Protein AF-A0A2W4ICJ5-F1 (afdb_monomer_lite)

Structure (mmCIF, N/CA/C/O backbone):
data_AF-A0A2W4ICJ5-F1
#
_entry.id   AF-A0A2W4ICJ5-F1
#
loop_
_atom_site.group_PDB
_atom_site.id
_atom_site.type_symbol
_atom_site.label_atom_id
_atom_site.label_alt_id
_atom_site.label_comp_id
_atom_site.label_asym_id
_atom_site.label_entity_id
_atom_site.label_seq_id
_atom_site.pdbx_PDB_ins_code
_atom_site.Cartn_x
_atom_site.Cartn_y
_atom_site.Cartn_z
_atom_site.occupancy
_atom_site.B_iso_or_equiv
_atom_site.auth_seq_id
_atom_site.auth_comp_id
_atom_site.auth_asym_id
_atom_site.auth_atom_id
_atom_site.pdbx_PDB_model_num
ATOM 1 N N . MET A 1 1 ? 16.436 -33.627 14.888 1.00 55.41 1 MET A N 1
ATOM 2 C CA . MET A 1 1 ? 16.270 -33.782 13.423 1.00 55.41 1 MET A CA 1
ATOM 3 C C . MET A 1 1 ? 14.929 -33.222 12.893 1.00 55.41 1 MET A C 1
ATOM 5 O O . MET A 1 1 ? 14.385 -33.770 11.951 1.00 55.41 1 MET A O 1
ATOM 9 N N . LYS A 1 2 ? 14.396 -32.102 13.424 1.00 55.41 2 LYS A N 1
ATOM 10 C CA . LYS A 1 2 ? 13.075 -31.541 13.029 1.00 55.41 2 LYS A CA 1
ATOM 11 C C . LYS A 1 2 ? 13.131 -30.431 11.956 1.00 55.41 2 LYS A C 1
ATOM 13 O O . LYS A 1 2 ? 12.130 -29.783 11.682 1.00 55.41 2 LYS A O 1
ATOM 18 N N . SER A 1 3 ? 14.298 -30.154 11.371 1.00 61.19 3 SER A N 1
ATOM 19 C CA . SER A 1 3 ? 14.502 -28.959 10.534 1.00 61.19 3 SER A CA 1
ATOM 20 C C . SER A 1 3 ? 14.071 -29.115 9.071 1.00 61.19 3 SER A C 1
ATOM 22 O O . SER A 1 3 ? 13.734 -28.114 8.445 1.00 61.19 3 SER A O 1
ATOM 24 N N . LYS A 1 4 ? 14.054 -30.336 8.518 1.00 60.88 4 LYS A N 1
ATOM 25 C CA . LYS A 1 4 ? 13.821 -30.559 7.078 1.00 60.88 4 LYS A CA 1
ATOM 26 C C . LYS A 1 4 ? 12.340 -30.470 6.683 1.00 60.88 4 LYS A C 1
ATOM 28 O O . LYS A 1 4 ? 12.019 -29.876 5.661 1.00 60.88 4 LYS A O 1
ATOM 33 N N . GLU A 1 5 ? 11.434 -30.969 7.525 1.00 62.19 5 GLU A N 1
ATOM 34 C CA . GLU A 1 5 ? 9.981 -30.922 7.275 1.00 62.19 5 GLU A CA 1
ATOM 35 C C . GLU A 1 5 ? 9.407 -29.502 7.418 1.00 62.19 5 GLU A C 1
ATOM 37 O O . GLU A 1 5 ? 8.590 -29.066 6.607 1.00 62.19 5 GLU A O 1
ATOM 42 N N . LEU A 1 6 ? 9.909 -28.723 8.384 1.00 63.84 6 LEU A N 1
ATOM 43 C CA . LEU A 1 6 ? 9.505 -27.324 8.581 1.00 63.84 6 LEU A CA 1
ATOM 44 C C . LEU A 1 6 ? 9.921 -26.408 7.417 1.00 63.84 6 LEU A C 1
ATOM 46 O O . LEU A 1 6 ? 9.263 -25.397 7.164 1.00 63.84 6 LEU A O 1
ATOM 50 N N . GLN A 1 7 ? 10.998 -26.740 6.699 1.00 64.19 7 GLN A N 1
ATOM 51 C CA . GLN A 1 7 ? 11.432 -25.979 5.524 1.00 64.19 7 GLN A CA 1
ATOM 52 C C . GLN A 1 7 ? 10.516 -26.213 4.313 1.00 64.19 7 GLN A C 1
ATOM 54 O O . GLN A 1 7 ? 10.197 -25.253 3.610 1.00 64.19 7 GLN A O 1
ATOM 59 N N . GLY A 1 8 ? 10.028 -27.444 4.114 1.00 71.69 8 GLY A N 1
ATOM 60 C CA . GLY A 1 8 ? 9.082 -27.771 3.040 1.00 71.69 8 GLY A CA 1
ATOM 61 C C . GLY A 1 8 ? 7.742 -27.043 3.185 1.00 71.69 8 GLY A C 1
ATOM 62 O O . GLY A 1 8 ? 7.261 -26.436 2.228 1.00 71.69 8 GLY A O 1
ATOM 63 N N . GLY A 1 9 ? 7.187 -27.004 4.403 1.00 78.94 9 GLY A N 1
ATOM 64 C CA . GLY A 1 9 ? 5.918 -26.314 4.675 1.00 78.94 9 GLY A CA 1
ATOM 65 C C . GLY A 1 9 ? 5.976 -24.798 4.444 1.00 78.94 9 GLY A C 1
ATOM 66 O O . GLY A 1 9 ? 5.043 -24.212 3.899 1.00 78.94 9 GLY A O 1
ATOM 67 N N . ARG A 1 10 ? 7.100 -24.151 4.785 1.00 80.25 10 ARG A N 1
ATOM 68 C CA . ARG A 1 10 ? 7.293 -22.707 4.548 1.00 80.25 10 ARG A CA 1
ATOM 69 C C . ARG A 1 10 ? 7.358 -22.359 3.061 1.00 80.25 10 ARG A C 1
ATOM 71 O O . ARG A 1 10 ? 6.826 -21.328 2.657 1.00 80.25 10 ARG A O 1
ATOM 78 N N . ALA A 1 11 ? 8.004 -23.200 2.255 1.00 80.62 11 ALA A N 1
ATOM 79 C CA . ALA A 1 11 ? 8.096 -22.990 0.814 1.00 80.62 11 ALA A CA 1
ATOM 80 C C . ALA A 1 11 ? 6.725 -23.131 0.132 1.00 80.62 11 ALA A C 1
ATOM 82 O O . ALA A 1 11 ? 6.372 -22.287 -0.690 1.00 80.62 11 ALA A O 1
ATOM 83 N N . ALA A 1 12 ? 5.936 -24.137 0.523 1.00 81.06 12 ALA A N 1
ATOM 84 C CA . ALA A 1 12 ? 4.579 -24.333 0.015 1.00 81.06 12 ALA A CA 1
ATOM 85 C C . ALA A 1 12 ? 3.654 -23.157 0.380 1.00 81.06 12 ALA A C 1
ATOM 87 O O . ALA A 1 12 ? 3.047 -22.564 -0.509 1.00 81.06 12 ALA A O 1
ATOM 88 N N . ALA A 1 13 ? 3.648 -22.729 1.649 1.00 80.00 13 ALA A N 1
ATOM 89 C CA . ALA A 1 13 ? 2.860 -21.576 2.095 1.00 80.00 13 ALA A CA 1
ATOM 90 C C . ALA A 1 13 ? 3.250 -20.281 1.359 1.00 80.00 13 ALA A C 1
ATOM 92 O O . ALA A 1 13 ? 2.392 -19.485 0.983 1.00 80.00 13 ALA A O 1
ATOM 93 N N . LYS A 1 14 ? 4.549 -20.081 1.093 1.00 81.12 14 LYS A N 1
ATOM 94 C CA . LYS A 1 14 ? 5.030 -18.951 0.288 1.00 81.12 14 LYS A CA 1
ATOM 95 C C . LYS A 1 14 ? 4.492 -19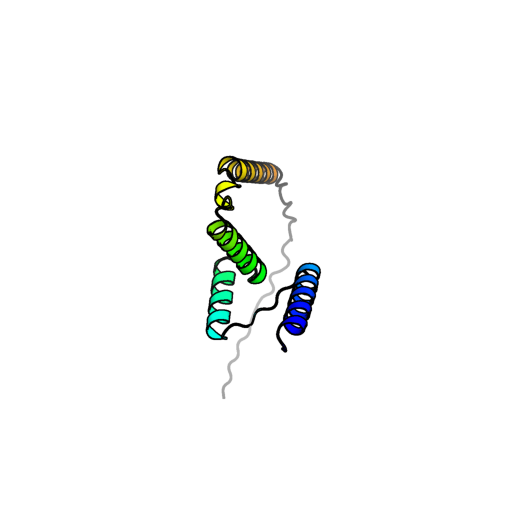.008 -1.144 1.00 81.12 14 LYS A C 1
ATOM 97 O O . LYS A 1 14 ? 4.086 -17.979 -1.670 1.00 81.12 14 LYS A O 1
ATOM 102 N N . GLN A 1 15 ? 4.493 -20.179 -1.780 1.00 82.50 15 GLN A N 1
ATOM 103 C CA . GLN A 1 15 ? 3.965 -20.330 -3.138 1.00 82.50 15 GLN A CA 1
ATOM 104 C C . GLN A 1 15 ? 2.453 -20.096 -3.201 1.00 82.50 15 GLN A C 1
ATOM 106 O O . GLN A 1 15 ? 1.987 -19.476 -4.151 1.00 82.50 15 GLN A O 1
ATOM 111 N N . GLU A 1 16 ? 1.695 -20.542 -2.200 1.00 80.88 16 GLU A N 1
ATOM 112 C CA . GLU A 1 16 ? 0.257 -20.263 -2.111 1.00 80.88 16 GLU A CA 1
ATOM 113 C C . GLU A 1 16 ? -0.032 -18.768 -1.936 1.00 80.88 16 GLU A C 1
ATOM 115 O O . GLU A 1 16 ? -0.872 -18.227 -2.649 1.00 80.88 16 GLU A O 1
ATOM 120 N N . LEU A 1 17 ? 0.713 -18.081 -1.064 1.00 79.62 17 LEU A N 1
ATOM 121 C CA . LEU A 1 17 ? 0.619 -16.626 -0.885 1.00 79.62 17 LEU A CA 1
ATOM 122 C C . LEU A 1 17 ? 0.971 -15.848 -2.157 1.00 79.62 17 LEU A C 1
ATOM 124 O O . LEU A 1 17 ? 0.328 -14.855 -2.477 1.00 79.62 17 LEU A O 1
ATOM 128 N N . ILE A 1 18 ? 1.988 -16.294 -2.898 1.00 83.81 18 ILE A N 1
ATOM 129 C CA . ILE A 1 18 ? 2.342 -15.672 -4.181 1.00 83.81 18 ILE A CA 1
ATOM 130 C C . ILE A 1 18 ? 1.208 -15.864 -5.195 1.00 83.81 18 ILE A C 1
ATOM 132 O O . ILE A 1 18 ? 0.889 -14.932 -5.923 1.00 83.81 18 ILE A O 1
ATOM 136 N N . LYS A 1 19 ? 0.575 -17.043 -5.223 1.00 85.44 19 LYS A N 1
ATOM 137 C CA . LYS A 1 19 ? -0.550 -17.333 -6.125 1.00 85.44 19 LYS A CA 1
ATOM 138 C C . LYS A 1 19 ? -1.821 -16.560 -5.778 1.00 85.44 19 LYS A C 1
ATOM 140 O O . LYS A 1 19 ? -2.600 -16.280 -6.679 1.00 85.44 19 LYS A O 1
ATOM 145 N N . SER A 1 20 ? -2.064 -16.267 -4.500 1.00 82.75 20 SER A N 1
ATOM 146 C CA . SER A 1 20 ? -3.274 -15.554 -4.080 1.00 82.75 20 SER A CA 1
ATOM 147 C C . SER A 1 20 ? -3.222 -14.056 -4.372 1.00 82.75 20 SER A C 1
ATOM 149 O O . SER A 1 20 ? -4.271 -13.422 -4.364 1.00 82.75 20 SER A O 1
ATOM 151 N N . GLU A 1 21 ? -2.027 -13.490 -4.587 1.00 83.44 21 GLU A N 1
ATOM 152 C CA . GLU A 1 21 ? -1.782 -12.054 -4.807 1.00 83.44 21 GLU A CA 1
ATOM 153 C C . GLU A 1 21 ? -2.332 -11.134 -3.694 1.00 83.44 21 GLU A C 1
ATOM 155 O O . GLU A 1 21 ? -2.382 -9.911 -3.839 1.00 83.44 21 GLU A O 1
ATOM 160 N N . VAL A 1 22 ? -2.716 -11.706 -2.548 1.00 84.88 22 VAL A N 1
ATOM 161 C CA . VAL A 1 22 ? -3.293 -10.994 -1.405 1.00 84.88 22 VAL A CA 1
ATOM 162 C C . VAL A 1 22 ? -2.373 -11.148 -0.205 1.00 84.88 22 VAL A C 1
ATOM 164 O O . VAL A 1 22 ? -2.077 -12.257 0.240 1.00 84.88 22 VAL A O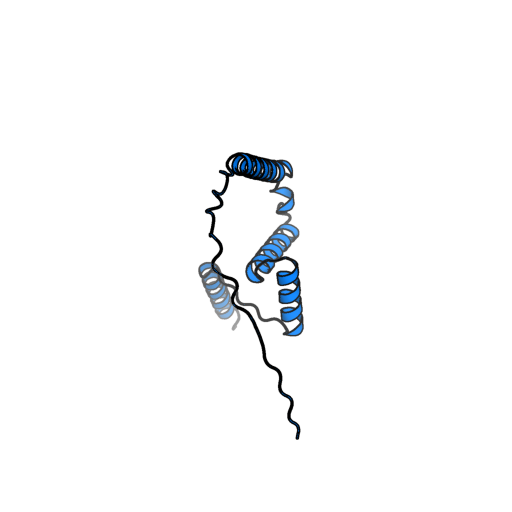 1
ATOM 167 N N . MET A 1 23 ? -1.962 -10.012 0.361 1.00 84.88 23 MET A N 1
ATOM 168 C CA . MET A 1 23 ? -1.175 -9.955 1.589 1.00 84.88 23 MET A CA 1
ATOM 169 C C . MET A 1 23 ? -1.953 -9.229 2.686 1.00 84.88 23 MET A C 1
ATOM 171 O O . MET A 1 23 ? -2.455 -8.124 2.483 1.00 84.88 23 MET A O 1
ATOM 1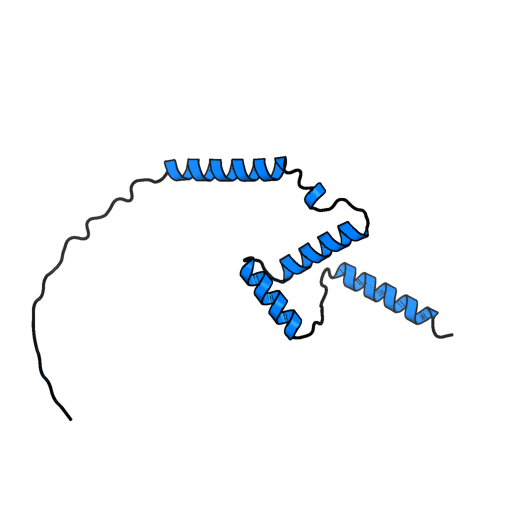75 N N . THR A 1 24 ? -2.021 -9.852 3.862 1.00 89.50 24 THR A N 1
ATOM 176 C CA . THR A 1 24 ? -2.664 -9.287 5.052 1.00 89.50 24 THR A CA 1
ATOM 177 C C . THR A 1 24 ? -1.598 -8.849 6.043 1.00 89.50 24 THR A C 1
ATOM 179 O O . THR A 1 24 ? -0.709 -9.627 6.389 1.00 89.50 24 THR A O 1
ATOM 182 N N . PHE A 1 25 ? -1.710 -7.620 6.540 1.00 88.94 25 PHE A N 1
ATOM 183 C CA . PHE A 1 25 ? -0.779 -7.046 7.506 1.00 88.94 25 PHE A CA 1
ATOM 184 C C . PHE A 1 25 ? -1.458 -6.856 8.8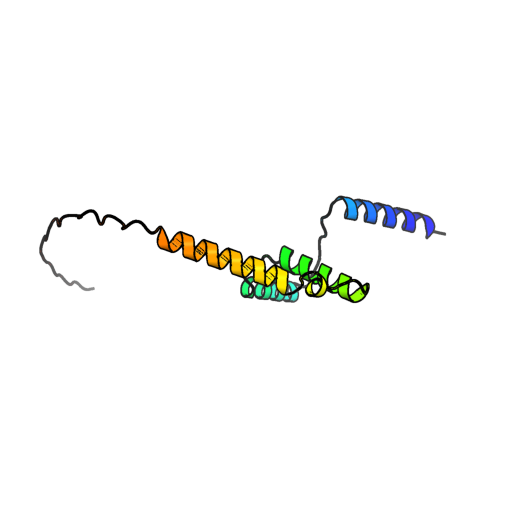56 1.00 88.94 25 PHE A C 1
ATOM 186 O O . PHE A 1 25 ? -2.647 -6.549 8.927 1.00 88.94 25 PHE A O 1
ATOM 193 N N . ARG A 1 26 ? -0.683 -7.006 9.929 1.00 94.94 26 ARG A N 1
ATOM 194 C CA . ARG A 1 26 ? -1.091 -6.615 11.278 1.00 94.94 26 ARG A CA 1
ATOM 195 C C . ARG A 1 26 ? -0.212 -5.452 11.708 1.00 94.94 26 ARG A C 1
ATOM 197 O O . ARG A 1 26 ? 1.009 -5.570 11.665 1.00 94.94 26 ARG A O 1
ATOM 204 N N . LEU A 1 27 ? -0.842 -4.351 12.092 1.00 94.81 27 LEU A N 1
ATOM 205 C CA . LEU A 1 27 ? -0.188 -3.129 12.543 1.00 94.81 27 LEU A CA 1
ATOM 206 C C . LEU A 1 27 ? -0.806 -2.697 13.881 1.00 94.81 27 LEU A C 1
ATOM 208 O O . LEU A 1 27 ? -1.983 -2.992 14.114 1.00 94.81 27 LEU A O 1
ATOM 212 N N . PRO A 1 28 ? -0.041 -2.014 14.749 1.00 97.94 28 PRO A N 1
ATOM 213 C CA . PRO A 1 28 ? -0.594 -1.284 15.885 1.00 97.94 28 PRO A CA 1
ATOM 214 C C . PRO A 1 28 ? -1.688 -0.297 15.449 1.00 97.94 28 PRO A C 1
ATOM 216 O O . PRO A 1 28 ? -1.646 0.233 14.335 1.00 97.94 28 PRO A O 1
ATOM 219 N N . SER A 1 29 ? -2.681 -0.064 16.310 1.00 97.12 29 SER A N 1
ATOM 220 C CA . SER A 1 29 ? -3.841 0.776 15.981 1.00 97.12 29 SER A CA 1
ATOM 221 C C . SER A 1 29 ? -3.460 2.232 15.711 1.00 97.12 29 SER A C 1
ATOM 223 O O . SER A 1 29 ? -3.978 2.836 14.779 1.00 97.12 29 SER A O 1
ATOM 225 N N . ASP A 1 30 ? -2.507 2.769 16.468 1.00 98.06 30 ASP A N 1
ATOM 226 C CA . ASP A 1 30 ? -1.991 4.131 16.326 1.00 98.06 30 ASP A CA 1
ATOM 227 C C . ASP A 1 30 ? -1.272 4.351 14.984 1.00 98.06 30 ASP A C 1
ATOM 229 O O . ASP A 1 30 ? -1.437 5.389 14.343 1.00 98.06 30 ASP A O 1
ATOM 233 N N . GLU A 1 31 ? -0.514 3.363 14.505 1.00 97.31 31 GLU A N 1
ATOM 234 C CA . GLU A 1 31 ? 0.116 3.418 13.179 1.00 97.31 31 GLU A CA 1
ATOM 235 C C . GLU A 1 31 ? -0.908 3.284 12.045 1.00 97.31 31 GLU A C 1
ATOM 237 O O . GLU A 1 31 ? -0.783 3.933 11.001 1.00 97.31 31 GLU A O 1
ATOM 242 N N . LEU A 1 32 ? -1.958 2.484 12.254 1.00 96.62 32 LEU A N 1
ATOM 243 C CA . LEU A 1 32 ? -3.056 2.358 11.301 1.00 96.62 32 LEU A CA 1
ATOM 244 C C . LEU A 1 32 ? -3.778 3.704 11.127 1.00 96.62 32 LEU A C 1
ATOM 246 O O . LEU A 1 32 ? -3.990 4.139 9.998 1.00 96.62 32 LEU A O 1
ATOM 250 N N . GLU A 1 33 ? -4.091 4.396 12.223 1.00 97.62 33 GLU A N 1
ATOM 251 C CA . GLU A 1 33 ? -4.720 5.724 12.199 1.00 97.62 33 GLU A CA 1
ATOM 252 C C . GLU A 1 33 ? -3.879 6.749 11.428 1.00 97.62 33 GLU A C 1
ATOM 254 O O . GLU A 1 33 ? -4.398 7.444 10.549 1.00 97.62 33 GLU A O 1
ATOM 259 N N . LYS A 1 34 ? -2.562 6.795 11.676 1.00 97.69 34 LYS A N 1
ATOM 260 C CA . LYS A 1 34 ? -1.635 7.666 10.930 1.00 97.69 34 LYS A CA 1
ATOM 261 C C . LYS A 1 34 ? -1.647 7.359 9.434 1.00 97.69 34 LYS A C 1
ATOM 263 O O . LYS A 1 34 ? -1.646 8.279 8.613 1.00 97.69 34 LYS A O 1
ATOM 268 N N . LEU A 1 35 ? -1.672 6.076 9.068 1.00 96.06 35 LEU A N 1
ATOM 269 C CA . LEU A 1 35 ? -1.716 5.637 7.676 1.00 96.06 35 LEU A CA 1
ATOM 270 C C . LEU A 1 35 ? -3.010 6.085 6.979 1.00 96.06 35 LEU A C 1
ATOM 272 O O . LEU A 1 35 ? -2.953 6.575 5.849 1.00 96.06 35 LEU A O 1
ATOM 276 N N . TYR A 1 36 ? -4.158 5.962 7.651 1.00 97.31 36 TYR A N 1
ATOM 277 C CA . TYR A 1 36 ? -5.445 6.441 7.137 1.00 97.31 36 TYR A CA 1
ATOM 278 C C . TYR A 1 36 ? -5.459 7.962 6.962 1.00 97.31 36 TYR A C 1
ATOM 280 O O . TYR A 1 36 ? -5.796 8.436 5.878 1.00 97.31 36 TYR A O 1
ATOM 288 N N . ALA A 1 37 ? -5.014 8.718 7.969 1.00 97.88 37 ALA A N 1
ATOM 289 C CA . ALA A 1 37 ? -4.949 10.178 7.898 1.00 97.88 37 ALA A CA 1
ATOM 290 C C . ALA A 1 37 ? -4.048 10.664 6.747 1.00 97.88 37 ALA A C 1
ATOM 292 O O . ALA A 1 37 ? -4.359 11.628 6.043 1.00 97.88 37 ALA A O 1
ATOM 293 N N . LEU A 1 38 ? -2.924 9.980 6.511 1.00 97.31 38 LEU A N 1
ATOM 294 C CA . LEU A 1 38 ? -2.008 10.313 5.422 1.00 97.31 38 LEU A CA 1
ATOM 295 C C . LEU A 1 38 ? -2.606 9.993 4.043 1.00 97.31 38 LEU A C 1
ATOM 297 O O . LEU A 1 38 ? -2.415 10.771 3.105 1.00 97.31 38 LEU A O 1
ATOM 301 N N . ALA A 1 39 ? -3.339 8.885 3.923 1.00 96.25 39 ALA A N 1
ATOM 302 C CA . ALA A 1 39 ? -4.039 8.509 2.698 1.00 96.25 39 ALA A CA 1
ATOM 303 C C . ALA A 1 39 ? -5.169 9.496 2.358 1.00 96.25 39 ALA A C 1
ATOM 305 O O . ALA A 1 39 ? -5.273 9.935 1.212 1.00 96.25 39 ALA A O 1
ATOM 306 N N . GLU A 1 40 ? -5.945 9.913 3.363 1.00 97.50 40 GLU A N 1
ATOM 307 C CA . GLU A 1 40 ? -6.997 10.925 3.233 1.00 97.50 40 GLU A CA 1
ATOM 308 C C . GLU A 1 40 ? -6.423 12.268 2.771 1.00 97.50 40 GLU A C 1
ATOM 310 O O . GLU A 1 40 ? -6.867 12.822 1.767 1.00 97.50 40 GLU A O 1
ATOM 315 N N . LYS A 1 41 ? -5.350 12.741 3.418 1.00 97.69 41 LYS A N 1
ATOM 316 C CA . LYS A 1 41 ? -4.660 13.983 3.034 1.00 97.69 41 LYS A CA 1
ATOM 317 C C . LYS A 1 41 ? -4.177 13.974 1.579 1.00 97.69 41 LYS A C 1
ATOM 319 O O . LYS A 1 41 ? -4.096 15.026 0.949 1.00 97.69 41 LYS A O 1
ATOM 324 N N . ARG A 1 42 ? -3.813 12.802 1.054 1.00 94.88 42 ARG A N 1
ATOM 325 C CA . ARG A 1 42 ? -3.339 12.615 -0.326 1.00 94.88 42 ARG A CA 1
ATOM 326 C C . ARG A 1 42 ? -4.458 12.263 -1.310 1.00 94.88 42 ARG A C 1
ATOM 328 O O . ARG A 1 42 ? -4.168 12.120 -2.493 1.00 94.88 42 ARG A O 1
ATOM 335 N N . ASN A 1 43 ? -5.699 12.131 -0.840 1.00 95.81 43 ASN A N 1
ATOM 336 C CA . ASN A 1 43 ? -6.855 11.690 -1.618 1.00 95.81 43 ASN A CA 1
ATOM 337 C C . ASN A 1 43 ? -6.604 10.374 -2.386 1.00 95.81 43 ASN A C 1
ATOM 339 O O . ASN A 1 43 ? -6.934 10.240 -3.564 1.00 95.81 43 ASN A O 1
ATOM 343 N N . VAL A 1 44 ? -5.980 9.397 -1.722 1.00 96.12 44 VAL A N 1
ATOM 344 C CA . VAL A 1 44 ? -5.697 8.067 -2.287 1.00 96.12 44 VAL A CA 1
ATOM 345 C C . VAL A 1 44 ? -6.182 6.966 -1.353 1.00 96.12 44 VAL A C 1
ATOM 347 O O . VAL A 1 44 ? -6.263 7.136 -0.140 1.00 96.12 44 VAL A O 1
ATOM 350 N N . ARG A 1 45 ? -6.484 5.787 -1.905 1.00 94.94 45 ARG A N 1
ATOM 351 C CA . ARG A 1 45 ? -6.840 4.616 -1.090 1.00 94.94 45 ARG A CA 1
ATOM 352 C C . ARG A 1 45 ? -5.604 4.107 -0.346 1.00 94.94 45 ARG A C 1
ATOM 354 O O . ARG A 1 45 ? -4.548 3.942 -0.955 1.00 94.94 45 ARG A O 1
ATOM 361 N N . VAL A 1 46 ? -5.765 3.757 0.932 1.00 94.50 46 VAL A N 1
ATOM 362 C CA . VAL A 1 46 ? -4.690 3.201 1.779 1.00 94.50 46 VAL A CA 1
ATOM 363 C C . VAL A 1 46 ? -3.980 2.023 1.106 1.00 94.50 46 VAL A C 1
ATOM 365 O O . VAL A 1 46 ? -2.755 1.974 1.077 1.00 94.50 46 VAL A O 1
ATOM 368 N N . THR A 1 47 ? -4.731 1.101 0.499 1.00 92.94 47 THR A N 1
ATOM 369 C CA . THR A 1 47 ? -4.168 -0.079 -0.177 1.00 92.94 47 THR A CA 1
ATOM 370 C C . THR A 1 47 ? -3.275 0.280 -1.365 1.00 92.94 47 THR A C 1
ATOM 372 O O . THR A 1 47 ? -2.218 -0.322 -1.535 1.00 92.94 47 THR A O 1
ATOM 375 N N . VAL A 1 48 ? -3.670 1.275 -2.165 1.00 93.25 48 VAL A N 1
ATOM 376 C CA . VAL A 1 48 ? -2.879 1.772 -3.303 1.00 93.25 48 VAL A CA 1
ATOM 377 C C . VAL A 1 48 ? -1.594 2.413 -2.796 1.00 93.25 48 VAL A C 1
ATOM 379 O O . VAL A 1 48 ? -0.511 2.087 -3.269 1.00 93.25 48 VAL A O 1
ATOM 382 N N . MET A 1 49 ? -1.707 3.251 -1.767 1.00 94.19 49 MET A N 1
ATOM 383 C CA . MET A 1 49 ? -0.569 3.942 -1.175 1.00 94.19 49 MET A CA 1
ATOM 384 C C . MET A 1 49 ? 0.464 2.979 -0.578 1.00 94.19 49 MET A C 1
ATOM 386 O O . MET A 1 49 ? 1.657 3.135 -0.826 1.00 94.19 49 MET A O 1
ATOM 390 N N . VAL A 1 50 ? 0.020 1.966 0.175 1.00 94.62 50 VAL A N 1
ATOM 391 C CA . VAL A 1 50 ? 0.912 0.939 0.740 1.00 94.62 50 VAL A CA 1
ATOM 392 C C . VAL A 1 50 ? 1.572 0.131 -0.371 1.00 94.62 50 VAL A C 1
ATOM 394 O O . VAL A 1 50 ? 2.779 -0.089 -0.320 1.00 94.62 50 VAL A O 1
ATOM 397 N N . ARG A 1 51 ? 0.813 -0.277 -1.397 1.00 92.88 51 ARG A N 1
ATOM 398 C CA . ARG A 1 51 ? 1.362 -0.996 -2.554 1.00 92.88 51 ARG A CA 1
ATOM 399 C C . ARG A 1 51 ? 2.465 -0.188 -3.234 1.00 92.88 51 ARG A C 1
ATOM 401 O O . ARG A 1 51 ? 3.543 -0.725 -3.472 1.00 92.88 51 ARG A O 1
ATOM 408 N N . ASP A 1 52 ? 2.204 1.079 -3.537 1.00 91.75 52 ASP A N 1
ATOM 409 C CA . ASP A 1 52 ? 3.166 1.944 -4.220 1.00 91.75 52 ASP A CA 1
ATOM 410 C C . ASP A 1 52 ? 4.417 2.182 -3.372 1.00 91.75 52 ASP A C 1
ATOM 412 O O . ASP A 1 52 ? 5.531 2.080 -3.885 1.00 91.75 52 ASP A O 1
ATOM 416 N N . TRP A 1 53 ? 4.243 2.413 -2.069 1.00 93.75 53 TRP A N 1
ATOM 417 C CA . TRP A 1 53 ? 5.357 2.577 -1.139 1.00 93.75 53 TRP A CA 1
ATOM 418 C C . TRP A 1 53 ? 6.226 1.316 -1.035 1.00 93.75 53 TRP A C 1
ATOM 420 O O . TRP A 1 53 ? 7.452 1.408 -1.086 1.00 93.75 53 TRP A O 1
ATOM 430 N N . VAL A 1 54 ? 5.613 0.128 -0.956 1.00 92.94 54 VAL A N 1
ATOM 431 C CA . VAL A 1 54 ? 6.340 -1.154 -0.936 1.00 92.94 54 VAL A CA 1
ATOM 432 C C . VAL A 1 54 ? 7.116 -1.362 -2.237 1.00 92.94 54 VAL A C 1
ATOM 434 O O . VAL A 1 54 ? 8.280 -1.751 -2.188 1.00 92.94 54 VAL A O 1
ATOM 437 N N . ILE A 1 55 ? 6.517 -1.068 -3.395 1.00 90.62 55 ILE A N 1
ATOM 438 C CA . ILE A 1 55 ? 7.200 -1.172 -4.694 1.00 90.62 55 ILE A CA 1
ATOM 439 C C . ILE A 1 55 ? 8.395 -0.212 -4.760 1.00 90.62 55 ILE A C 1
ATOM 441 O O . ILE A 1 55 ? 9.483 -0.623 -5.156 1.00 90.62 55 ILE A O 1
ATOM 445 N N . GLU A 1 56 ? 8.219 1.049 -4.352 1.00 89.75 56 GLU A N 1
ATOM 446 C CA . GLU A 1 56 ? 9.295 2.050 -4.338 1.00 89.75 56 GLU A CA 1
ATOM 447 C C . GLU A 1 56 ? 10.449 1.619 -3.427 1.00 89.75 56 GLU A C 1
ATOM 449 O O . GLU A 1 56 ? 11.625 1.728 -3.796 1.00 89.75 56 GLU A O 1
ATOM 454 N N . ARG A 1 57 ? 10.119 1.082 -2.249 1.00 92.62 57 ARG A N 1
ATOM 455 C CA . ARG A 1 57 ? 11.116 0.608 -1.295 1.00 92.62 57 ARG A CA 1
ATOM 456 C C . ARG A 1 57 ? 11.877 -0.609 -1.820 1.00 92.62 57 ARG A C 1
ATOM 458 O O . ARG A 1 57 ? 13.103 -0.614 -1.749 1.00 92.62 57 ARG A O 1
ATOM 465 N N . LEU A 1 58 ? 11.181 -1.586 -2.403 1.00 88.75 58 LEU A N 1
ATOM 466 C CA . LEU A 1 58 ? 11.804 -2.771 -3.004 1.00 88.75 58 LEU A CA 1
ATOM 467 C C . LEU A 1 58 ? 12.705 -2.413 -4.192 1.00 88.75 58 LEU A C 1
ATOM 469 O O . LEU A 1 58 ? 13.792 -2.974 -4.321 1.00 88.75 58 LEU A O 1
ATOM 473 N N . ALA A 1 59 ? 12.294 -1.467 -5.040 1.00 86.75 59 ALA A N 1
ATOM 474 C CA . ALA A 1 59 ? 13.130 -0.980 -6.139 1.00 86.75 59 ALA A CA 1
ATOM 475 C C . ALA A 1 59 ? 14.422 -0.340 -5.606 1.00 86.75 59 ALA A C 1
ATOM 477 O O . ALA A 1 59 ? 15.513 -0.667 -6.067 1.00 86.75 59 ALA A O 1
ATOM 478 N N . SER A 1 60 ? 14.299 0.483 -4.559 1.00 87.12 60 SER A N 1
ATOM 479 C CA . SER A 1 60 ? 15.439 1.147 -3.915 1.00 87.12 60 SER A CA 1
ATOM 480 C C . SER A 1 60 ? 16.425 0.159 -3.276 1.00 87.12 60 SER A C 1
ATOM 482 O O . SER A 1 60 ? 17.630 0.378 -3.326 1.00 87.12 60 SER A O 1
ATOM 484 N N . GLU A 1 61 ? 15.933 -0.926 -2.671 1.00 89.19 61 GLU A N 1
ATOM 485 C CA . GLU A 1 61 ? 16.775 -1.933 -2.006 1.00 89.19 61 GLU A CA 1
ATOM 486 C C . GLU A 1 61 ? 17.405 -2.943 -2.975 1.00 89.19 61 GLU A C 1
ATOM 488 O O . GLU A 1 61 ? 18.498 -3.440 -2.718 1.00 89.19 61 GLU A O 1
ATOM 493 N N . SER A 1 62 ? 16.748 -3.237 -4.099 1.00 82.94 62 SER A N 1
ATOM 494 C CA . SER A 1 62 ? 17.257 -4.173 -5.114 1.00 82.94 62 SER A CA 1
ATOM 495 C C . SER A 1 62 ? 18.260 -3.550 -6.092 1.00 82.94 62 SER A C 1
ATOM 497 O O . SER A 1 62 ? 18.765 -4.251 -6.968 1.00 82.94 62 SER A O 1
ATOM 499 N N . GLY A 1 63 ? 18.547 -2.248 -5.971 1.00 76.50 63 GLY A N 1
ATOM 500 C CA . GLY A 1 63 ? 19.343 -1.507 -6.957 1.00 76.50 63 GLY A CA 1
ATOM 501 C C . GLY A 1 63 ? 18.659 -1.400 -8.326 1.00 76.50 63 GLY A C 1
ATOM 502 O O . GLY A 1 63 ? 19.315 -1.085 -9.317 1.00 76.50 63 GLY A O 1
ATOM 503 N N . GLY A 1 64 ? 17.358 -1.699 -8.395 1.00 66.31 64 GLY A N 1
ATOM 504 C CA . GLY A 1 64 ? 16.556 -1.555 -9.601 1.00 66.31 64 GLY A CA 1
ATOM 505 C C . GLY A 1 64 ? 16.197 -0.089 -9.860 1.00 66.31 64 GLY A C 1
ATOM 506 O O . GLY A 1 64 ? 16.219 0.724 -8.933 1.00 66.31 64 GLY A O 1
ATOM 507 N N . PRO A 1 65 ? 15.838 0.268 -11.106 1.00 58.72 65 PRO A N 1
ATOM 508 C CA . PRO A 1 65 ? 15.388 1.617 -11.414 1.00 58.72 65 PRO A CA 1
ATOM 509 C C . PRO A 1 65 ? 14.163 1.952 -10.555 1.00 58.72 65 PRO A C 1
ATOM 511 O O . PRO A 1 65 ? 13.169 1.218 -10.536 1.00 58.72 65 PRO A O 1
ATOM 514 N N . SER A 1 66 ? 14.233 3.063 -9.825 1.00 58.28 66 SER A N 1
ATOM 515 C CA . SER A 1 66 ? 13.088 3.618 -9.112 1.00 58.28 66 SER A CA 1
ATOM 516 C C . SER A 1 66 ? 11.980 3.937 -10.122 1.00 58.28 66 SER A C 1
ATOM 518 O O . SER A 1 66 ? 12.247 4.231 -11.285 1.00 58.28 66 SER A O 1
ATOM 520 N N . ARG A 1 67 ? 10.704 3.972 -9.711 1.00 59.09 67 ARG A N 1
ATOM 521 C CA . ARG A 1 67 ? 9.630 4.506 -10.582 1.00 59.09 67 ARG A CA 1
ATOM 522 C C . ARG A 1 67 ? 9.935 5.930 -11.073 1.00 59.09 67 ARG A C 1
ATOM 524 O O . ARG A 1 67 ? 9.472 6.304 -12.146 1.00 59.09 67 ARG A O 1
ATOM 531 N N . LYS A 1 68 ? 10.731 6.695 -10.315 1.00 57.69 68 LYS A N 1
ATOM 532 C CA . LYS A 1 68 ? 11.249 8.011 -10.727 1.00 57.69 68 LYS A CA 1
ATOM 533 C C . LYS A 1 68 ? 12.198 7.934 -11.929 1.00 57.69 68 LYS A C 1
ATOM 535 O O . LYS A 1 68 ? 12.284 8.904 -12.670 1.00 57.69 68 LYS A O 1
ATOM 540 N N . ASP A 1 69 ? 12.841 6.790 -12.141 1.00 57.28 69 ASP A N 1
ATOM 541 C CA . ASP A 1 69 ? 13.739 6.533 -13.269 1.00 57.28 69 ASP A CA 1
ATOM 542 C C . ASP A 1 69 ? 12.975 6.009 -14.497 1.00 57.28 69 ASP A C 1
ATOM 544 O O . ASP A 1 69 ? 13.383 6.251 -15.630 1.00 57.28 69 ASP A O 1
ATOM 548 N N . LEU A 1 70 ? 11.841 5.328 -14.286 1.00 55.12 70 LEU A N 1
ATOM 549 C CA . LEU A 1 70 ? 10.997 4.789 -15.363 1.00 55.12 70 LEU A CA 1
ATOM 550 C C . LEU A 1 70 ? 10.039 5.828 -15.951 1.00 55.12 70 LEU A C 1
ATOM 552 O O . LEU A 1 70 ? 9.726 5.776 -17.135 1.00 55.12 70 LEU A O 1
ATOM 556 N N . ALA A 1 71 ? 9.593 6.789 -15.147 1.00 53.16 71 ALA A N 1
ATOM 557 C CA . ALA A 1 71 ? 8.847 7.932 -15.640 1.00 53.16 71 ALA A CA 1
ATOM 558 C C . ALA A 1 71 ? 9.821 9.053 -16.006 1.00 53.16 71 ALA A C 1
ATOM 560 O O . ALA A 1 71 ? 10.009 10.008 -15.246 1.00 53.16 71 ALA A O 1
ATOM 561 N N . SER A 1 72 ? 10.436 8.952 -17.188 1.00 55.72 72 SER A N 1
ATOM 562 C CA . SER A 1 72 ? 11.124 10.104 -17.760 1.00 55.72 72 SER A CA 1
ATOM 563 C C . SER A 1 72 ? 10.153 11.288 -17.712 1.00 55.72 72 SER A C 1
ATOM 565 O O . SER A 1 72 ? 8.998 11.206 -18.134 1.00 55.72 72 SER A O 1
ATOM 567 N N . THR A 1 73 ? 10.588 12.410 -17.145 1.00 58.03 73 THR A N 1
ATOM 568 C CA . THR A 1 73 ? 9.742 13.590 -16.897 1.00 58.03 73 THR A CA 1
ATOM 569 C C . THR A 1 73 ? 9.098 14.141 -18.182 1.00 58.03 73 THR A C 1
ATOM 571 O O . THR A 1 73 ? 8.250 15.025 -18.117 1.00 58.03 73 THR A O 1
ATOM 574 N N . ARG A 1 74 ? 9.500 13.636 -19.356 1.00 56.34 74 ARG A N 1
ATOM 575 C CA . ARG A 1 74 ? 8.949 13.957 -20.673 1.00 56.34 74 ARG A CA 1
ATOM 576 C C . ARG A 1 74 ? 7.616 13.265 -20.940 1.00 56.34 74 ARG A C 1
ATOM 578 O O . ARG A 1 74 ? 6.694 13.956 -21.347 1.00 56.34 74 ARG A O 1
ATOM 585 N N . GLU A 1 75 ? 7.471 11.976 -20.638 1.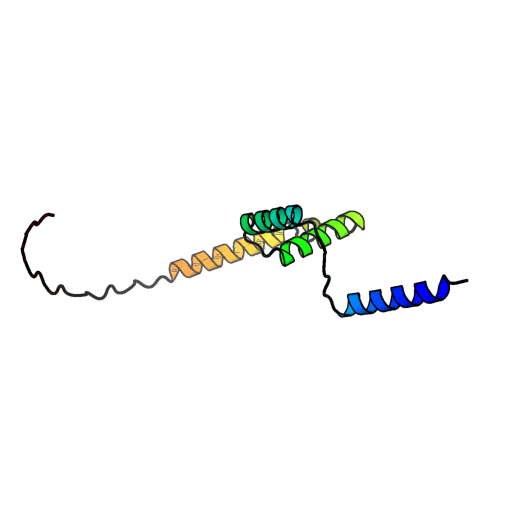00 60.94 75 GLU A N 1
ATOM 586 C CA . GLU A 1 75 ? 6.234 11.233 -20.931 1.00 60.94 75 GLU A CA 1
ATOM 587 C C . GLU A 1 75 ? 5.070 11.703 -20.052 1.00 60.94 75 GLU A C 1
ATOM 589 O O . GLU A 1 75 ? 3.975 11.954 -20.548 1.00 60.94 75 GLU A O 1
ATOM 594 N N . ILE A 1 76 ? 5.317 11.938 -18.758 1.00 63.62 76 ILE A N 1
ATOM 595 C CA . ILE A 1 76 ? 4.290 12.480 -17.851 1.00 63.62 76 ILE A CA 1
ATOM 596 C C . ILE A 1 76 ? 3.913 13.915 -18.240 1.00 63.62 76 ILE A C 1
ATOM 598 O O . ILE A 1 76 ? 2.730 14.259 -18.230 1.00 63.62 76 ILE A O 1
ATOM 602 N N . LYS A 1 77 ? 4.891 14.754 -18.619 1.00 65.31 77 LYS A N 1
ATOM 603 C CA . LYS A 1 77 ? 4.607 16.107 -19.123 1.00 65.31 77 LYS A CA 1
ATOM 604 C C . LYS A 1 77 ? 3.790 16.052 -20.407 1.00 65.31 77 LYS A C 1
ATOM 606 O O . LYS A 1 77 ? 2.837 16.810 -20.532 1.00 65.31 77 LYS A O 1
ATOM 611 N N . GLU A 1 78 ? 4.110 15.155 -21.331 1.00 74.69 78 GLU A N 1
ATOM 612 C CA . GLU A 1 78 ? 3.382 15.016 -22.591 1.00 74.69 78 GLU A CA 1
ATOM 613 C C . GLU A 1 78 ? 1.940 14.539 -22.366 1.00 74.69 78 GLU A C 1
ATOM 615 O O . GLU A 1 78 ? 1.015 15.113 -22.936 1.00 74.69 78 GLU A O 1
ATOM 620 N N . ILE A 1 79 ? 1.723 13.585 -21.454 1.00 71.75 79 ILE A N 1
ATOM 621 C CA . ILE A 1 79 ? 0.378 13.140 -21.057 1.00 71.75 79 ILE A CA 1
ATOM 622 C C . ILE A 1 79 ? -0.413 14.290 -20.417 1.00 71.75 79 ILE A C 1
ATOM 624 O O . ILE A 1 79 ? -1.549 14.539 -20.816 1.00 71.75 79 ILE A O 1
ATOM 628 N N . HIS A 1 80 ? 0.183 15.042 -19.485 1.00 65.81 80 HIS A N 1
ATOM 629 C CA . HIS A 1 80 ? -0.469 16.207 -18.872 1.00 65.81 80 HIS A CA 1
ATOM 630 C C . HIS A 1 80 ? -0.806 17.298 -19.897 1.00 65.81 80 HIS A C 1
ATOM 632 O O . HIS A 1 80 ? -1.881 17.891 -19.839 1.00 65.81 80 HIS A O 1
ATOM 638 N N . THR A 1 81 ? 0.086 17.544 -20.858 1.00 76.12 81 THR A N 1
ATOM 639 C CA . THR A 1 81 ? -0.133 18.553 -21.906 1.00 76.12 81 THR A CA 1
ATOM 640 C C . THR A 1 81 ? -1.257 18.124 -22.853 1.00 76.12 81 THR A C 1
ATOM 642 O O . THR A 1 81 ? -2.089 18.947 -23.229 1.00 76.12 81 THR A O 1
ATOM 645 N N . ARG A 1 82 ? -1.342 16.828 -23.189 1.00 77.25 82 ARG A N 1
ATOM 646 C CA . ARG A 1 82 ? -2.439 16.271 -23.997 1.00 77.25 82 ARG A CA 1
ATOM 647 C C . ARG A 1 82 ? -3.785 16.329 -23.274 1.00 77.25 82 ARG A C 1
ATOM 649 O O . ARG A 1 82 ? -4.779 16.674 -23.900 1.00 77.25 82 ARG A O 1
ATOM 656 N N . LEU A 1 83 ? -3.824 16.046 -21.971 1.00 73.62 83 LEU A N 1
ATOM 657 C CA . LEU A 1 83 ? -5.056 16.147 -21.179 1.00 73.62 83 LEU A CA 1
ATOM 658 C C . LEU A 1 83 ? -5.564 17.597 -21.091 1.00 73.62 83 LEU A C 1
ATOM 660 O O . LEU A 1 83 ? -6.745 17.835 -21.323 1.00 73.62 83 LEU A O 1
ATOM 664 N N . ALA A 1 84 ? -4.674 18.570 -20.871 1.00 72.94 84 ALA A N 1
ATOM 665 C CA . ALA A 1 84 ? -5.037 19.991 -20.847 1.00 72.94 84 ALA A CA 1
ATOM 666 C C . ALA A 1 84 ? -5.525 20.520 -22.214 1.00 72.94 84 ALA A C 1
ATOM 668 O O . ALA A 1 84 ? -6.379 21.404 -22.276 1.00 72.94 84 ALA A O 1
ATOM 669 N N . ALA A 1 85 ? -5.002 19.989 -23.325 1.00 73.31 85 ALA A N 1
ATOM 670 C CA . ALA A 1 85 ? -5.480 20.334 -24.665 1.00 73.31 85 ALA A CA 1
ATOM 671 C C . ALA A 1 85 ? -6.916 19.834 -24.906 1.00 73.31 85 ALA A C 1
ATOM 673 O O . ALA A 1 85 ? -7.750 20.586 -25.403 1.00 73.31 85 ALA A O 1
ATOM 674 N N . ILE A 1 86 ? -7.225 18.608 -24.473 1.00 71.12 86 ILE A N 1
ATOM 675 C CA . ILE A 1 86 ? -8.570 18.022 -24.583 1.00 71.12 86 ILE A CA 1
ATOM 676 C C . ILE A 1 86 ? -9.587 18.805 -23.736 1.00 71.12 86 ILE A C 1
ATOM 678 O O . ILE A 1 86 ? -10.707 19.049 -24.182 1.00 71.12 86 ILE A O 1
ATOM 682 N N . GLU A 1 87 ? -9.210 19.242 -22.532 1.00 68.06 87 GLU A N 1
ATOM 683 C CA . GLU A 1 87 ? -10.079 20.072 -21.683 1.00 68.06 87 GLU A CA 1
ATOM 684 C C . GLU A 1 87 ? -10.390 21.433 -22.324 1.00 68.06 87 GLU A C 1
ATOM 686 O O . GLU A 1 87 ? -11.545 21.865 -22.316 1.00 68.06 87 GLU A O 1
ATOM 691 N N . ASN A 1 88 ? -9.400 22.073 -22.955 1.00 64.12 88 ASN A N 1
ATOM 692 C CA . ASN A 1 88 ? -9.610 23.323 -23.690 1.00 64.12 88 ASN A CA 1
ATOM 693 C C . ASN A 1 88 ? -10.508 23.140 -24.927 1.00 64.12 88 ASN A C 1
ATOM 695 O O . ASN A 1 88 ? -11.346 23.997 -25.208 1.00 64.12 88 ASN A O 1
ATOM 699 N N . GLU A 1 89 ? -10.392 22.023 -25.649 1.00 59.59 89 GLU A N 1
ATOM 700 C CA . GLU A 1 89 ? -11.275 21.714 -26.784 1.00 59.59 89 GLU A CA 1
ATOM 701 C C . GLU A 1 89 ? -12.731 21.473 -26.346 1.00 59.59 89 GLU A C 1
ATOM 703 O O . GLU A 1 89 ? -13.670 21.871 -27.041 1.00 59.59 89 GLU A O 1
ATOM 708 N N . LEU A 1 90 ? -12.943 20.895 -25.160 1.00 56.69 90 LEU A N 1
ATOM 709 C CA . LEU A 1 90 ? -14.276 20.688 -24.586 1.00 56.69 90 LEU A CA 1
ATOM 710 C C . LEU A 1 90 ? -14.922 21.985 -24.064 1.00 56.69 90 LEU A C 1
ATOM 712 O O . LEU A 1 90 ? -16.151 22.095 -24.063 1.00 56.69 90 LEU A O 1
ATOM 716 N N . GLU A 1 91 ? -14.139 22.994 -23.667 1.00 55.94 91 GLU A N 1
ATOM 717 C CA . GLU A 1 91 ? -14.672 24.305 -23.265 1.00 55.94 91 GLU A CA 1
ATOM 718 C C . GLU A 1 91 ? -15.204 25.134 -24.445 1.00 55.94 91 GLU A C 1
ATOM 720 O O . GLU A 1 91 ? -16.185 25.865 -24.280 1.00 55.94 91 GLU A O 1
ATOM 725 N N . ILE A 1 92 ? -14.648 24.963 -25.649 1.00 51.25 92 ILE A N 1
ATOM 726 C CA . ILE A 1 92 ? -15.121 25.631 -26.879 1.00 51.25 92 ILE A CA 1
ATOM 727 C C . ILE A 1 92 ? -16.493 25.074 -27.326 1.00 51.25 92 ILE A C 1
ATOM 729 O O . ILE A 1 92 ? -17.248 25.737 -28.038 1.00 51.25 92 ILE A O 1
ATOM 733 N N . GLY A 1 93 ? -16.873 23.885 -26.843 1.00 50.00 93 GLY A N 1
ATOM 734 C CA . GLY A 1 93 ? -18.147 23.219 -27.130 1.00 50.00 93 GLY A CA 1
ATOM 735 C C . GLY A 1 93 ? -19.305 23.529 -26.172 1.00 50.00 93 GLY A C 1
ATOM 736 O O . GLY A 1 93 ? -20.369 22.914 -26.309 1.00 50.00 93 GLY A O 1
ATOM 737 N N . LYS A 1 94 ? -19.153 24.449 -25.203 1.00 51.44 94 LYS A N 1
ATOM 738 C CA . LYS A 1 94 ? -20.239 24.833 -24.279 1.00 51.44 94 LYS A CA 1
ATOM 739 C C . LYS A 1 94 ? -21.356 25.569 -25.035 1.00 51.44 94 LYS A C 1
ATOM 741 O O . LYS A 1 94 ? -21.393 26.794 -25.115 1.00 51.44 94 LYS A O 1
ATOM 746 N N . ARG A 1 95 ? -22.293 24.788 -25.587 1.00 52.31 95 ARG A N 1
ATOM 747 C CA . ARG A 1 95 ? -23.590 25.237 -26.119 1.00 52.31 95 ARG A CA 1
ATOM 748 C C . ARG A 1 95 ? -24.250 26.203 -25.123 1.00 52.31 95 ARG A C 1
ATOM 750 O O . ARG A 1 95 ? -24.271 25.895 -23.929 1.00 52.31 95 ARG A O 1
ATOM 757 N N . PRO A 1 96 ? -24.831 27.330 -25.573 1.00 45.59 96 PRO A N 1
ATOM 758 C CA . PRO A 1 96 ? -25.561 28.215 -24.681 1.00 45.59 96 PRO A CA 1
ATOM 759 C C . PRO A 1 96 ? -26.730 27.441 -24.069 1.00 45.59 96 PRO A C 1
ATOM 761 O O . PRO A 1 96 ? -27.613 26.954 -24.776 1.00 45.59 96 PRO A O 1
ATOM 764 N N . VAL A 1 97 ? -26.719 27.315 -22.743 1.00 53.31 97 VAL A N 1
ATOM 765 C CA . VAL A 1 97 ? -27.860 26.818 -21.975 1.00 53.31 97 VAL A CA 1
ATOM 766 C C . VAL A 1 97 ? -29.020 27.767 -22.256 1.00 53.31 97 VAL A C 1
ATOM 768 O O . VAL A 1 97 ? -29.017 28.917 -21.813 1.00 53.31 97 VAL A O 1
ATOM 771 N N . VAL A 1 98 ? -29.994 27.298 -23.037 1.00 52.53 98 VAL A N 1
ATOM 772 C CA . VAL A 1 98 ? -31.267 27.982 -23.251 1.00 52.53 98 VAL A CA 1
ATOM 773 C C . VAL A 1 98 ? -31.913 28.133 -21.877 1.00 52.53 98 VAL A C 1
ATOM 775 O O . VAL A 1 98 ? -32.425 27.176 -21.304 1.00 52.53 98 VAL A O 1
ATOM 778 N N . ARG A 1 99 ? -31.831 29.339 -21.306 1.00 51.47 99 ARG A N 1
ATOM 779 C CA . ARG A 1 99 ? -32.593 29.713 -20.114 1.00 51.47 99 ARG A CA 1
ATOM 780 C C . ARG A 1 99 ? -34.060 29.772 -20.515 1.00 51.47 99 ARG A C 1
ATOM 782 O O . ARG A 1 99 ? -34.546 30.809 -20.967 1.00 51.47 99 ARG A O 1
ATOM 789 N N . GLU A 1 100 ? -34.759 28.654 -20.370 1.00 52.19 100 GLU A N 1
ATOM 790 C CA . GLU A 1 100 ? -36.210 28.655 -20.432 1.00 52.19 100 GLU A CA 1
ATOM 791 C C . GLU A 1 100 ? -36.757 29.579 -19.342 1.00 52.19 100 GLU A C 1
ATOM 793 O O . GLU A 1 100 ? -36.445 29.481 -18.154 1.00 52.19 100 GLU A O 1
ATOM 798 N N . ARG A 1 101 ? -37.544 30.550 -19.802 1.00 50.59 101 ARG A N 1
ATOM 799 C CA . ARG A 1 101 ? -38.265 31.525 -18.996 1.00 50.59 101 ARG A CA 1
ATOM 800 C C . ARG A 1 101 ? -39.283 30.799 -18.118 1.00 50.59 101 ARG A C 1
ATOM 802 O O . ARG A 1 101 ? -40.413 30.578 -18.549 1.00 50.59 101 ARG A O 1
ATOM 809 N N . THR A 1 102 ? -38.951 30.525 -16.862 1.00 57.09 102 THR A N 1
ATOM 810 C CA . THR A 1 102 ? -39.985 30.301 -15.847 1.00 57.09 102 THR A CA 1
ATOM 811 C C . THR A 1 102 ? -40.658 31.641 -15.564 1.00 57.09 102 THR A C 1
ATOM 813 O O . THR A 1 102 ? -40.125 32.497 -14.857 1.00 57.09 102 THR A O 1
ATOM 816 N N . LYS A 1 103 ? -41.810 31.853 -16.211 1.00 50.69 103 LYS A N 1
ATOM 817 C CA . LYS A 1 103 ? -42.698 32.989 -15.966 1.00 50.69 103 LYS A CA 1
ATOM 818 C C . LYS A 1 103 ? -43.140 32.997 -14.504 1.00 50.69 103 LYS A C 1
ATOM 820 O O . LYS A 1 103 ? -43.528 31.975 -13.946 1.00 50.69 103 LYS A O 1
ATOM 825 N N . ALA A 1 104 ? -43.096 34.194 -13.937 1.00 54.56 104 ALA A N 1
ATOM 826 C CA . ALA A 1 104 ? -43.609 34.545 -12.632 1.00 54.56 104 ALA A CA 1
ATOM 827 C C . ALA A 1 104 ? -45.105 34.200 -12.484 1.00 54.56 104 ALA A C 1
ATOM 829 O O . ALA A 1 104 ? -45.950 34.753 -13.183 1.00 54.56 104 ALA A O 1
ATOM 830 N N . TYR A 1 105 ? -45.404 33.350 -11.509 1.00 53.34 105 TYR A N 1
ATOM 831 C CA . TYR A 1 105 ? -46.651 33.307 -10.745 1.00 53.34 105 TYR A CA 1
ATOM 832 C C . TYR A 1 105 ? -46.197 33.200 -9.286 1.00 53.34 105 TYR A C 1
ATOM 834 O O . TYR A 1 105 ? -45.337 32.388 -8.979 1.00 53.34 105 TYR A O 1
ATOM 842 N N . GLY A 1 106 ? -46.641 33.962 -8.307 1.00 52.78 106 GLY A N 1
ATOM 843 C CA . GLY A 1 106 ? -47.579 35.056 -8.225 1.00 52.78 106 GLY A CA 1
ATOM 844 C C . GLY A 1 106 ? -47.442 35.538 -6.784 1.00 52.78 106 GLY A C 1
ATOM 845 O O . GLY A 1 106 ? -47.406 34.749 -5.842 1.00 52.78 106 GLY A O 1
ATOM 846 N N . THR A 1 107 ? -47.277 36.838 -6.618 1.00 53.53 107 THR A N 1
ATOM 847 C CA . THR A 1 107 ? -47.312 37.532 -5.334 1.00 53.53 107 THR A CA 1
ATOM 848 C C . THR A 1 107 ? -48.633 37.263 -4.609 1.00 53.53 107 THR A C 1
ATOM 850 O O . THR A 1 107 ? -49.694 37.590 -5.135 1.00 53.53 107 THR A O 1
ATOM 853 N N . GLY A 1 108 ? -48.563 36.734 -3.385 1.00 51.75 108 GLY A N 1
ATOM 854 C CA . GLY A 1 108 ? -49.714 36.456 -2.518 1.00 51.75 108 GLY A CA 1
ATOM 855 C C . GLY A 1 108 ? -49.415 36.741 -1.044 1.00 51.75 108 GLY A C 1
ATOM 856 O O . GLY A 1 108 ? -49.247 35.843 -0.236 1.00 51.75 108 GLY A O 1
ATOM 857 N N . GLN A 1 109 ? -49.263 38.030 -0.749 1.00 51.06 109 GLN A N 1
ATOM 858 C CA . GLN A 1 109 ? -49.621 38.750 0.479 1.00 51.06 109 GLN A CA 1
ATOM 859 C C . GLN A 1 109 ? -49.941 38.004 1.807 1.00 51.06 109 GLN A C 1
ATOM 861 O O . GLN A 1 109 ? -50.927 37.294 1.930 1.00 51.06 109 GLN A O 1
ATOM 866 N N . LYS A 1 110 ? -49.247 38.495 2.852 1.00 52.91 110 LYS A N 1
ATOM 867 C CA . LYS A 1 110 ? -49.763 39.075 4.122 1.00 52.91 110 LYS A CA 1
ATOM 868 C C . LYS A 1 110 ? -50.293 38.186 5.274 1.00 52.91 110 LYS A C 1
ATOM 870 O O . LYS A 1 110 ? -51.397 37.671 5.236 1.00 52.91 110 LYS A O 1
ATOM 875 N N . LYS A 1 111 ? -49.608 38.419 6.412 1.00 54.09 111 LYS A N 1
ATOM 876 C CA . LYS A 1 111 ? -50.111 38.777 7.765 1.00 54.09 111 LYS A CA 1
ATOM 877 C C . LYS A 1 111 ? -50.637 37.661 8.685 1.00 54.09 111 LYS A C 1
ATOM 879 O O . LYS A 1 111 ? -51.715 37.135 8.473 1.00 54.09 111 LYS A O 1
ATOM 884 N N . MET A 1 112 ? -49.958 37.497 9.828 1.00 50.94 112 MET A N 1
ATOM 885 C CA . MET A 1 112 ? -50.400 37.828 11.210 1.00 50.94 112 MET A CA 1
ATOM 886 C C . MET A 1 112 ? -49.549 37.002 12.197 1.00 50.94 112 MET A C 1
ATOM 888 O O . MET A 1 112 ? -49.553 35.785 12.154 1.00 50.94 112 MET A O 1
ATOM 892 N N . SER A 1 113 ? -48.638 37.591 12.979 1.00 55.44 113 SER A N 1
ATOM 893 C CA . SER A 1 113 ? -48.915 38.228 14.277 1.00 55.44 113 SER A CA 1
ATOM 894 C C . SER A 1 113 ? -49.905 37.440 15.146 1.00 55.44 113 SER A C 1
ATOM 896 O O . SER A 1 113 ? -51.112 37.597 14.984 1.00 55.44 113 SER A O 1
ATOM 898 N N . LYS A 1 114 ? -49.397 36.691 16.136 1.00 54.34 114 LYS A N 1
ATOM 899 C CA . LYS A 1 114 ? -49.724 36.947 17.551 1.00 54.34 114 LYS A CA 1
ATOM 900 C C . LYS A 1 114 ? -48.863 36.132 18.521 1.00 54.34 114 LYS A C 1
ATOM 902 O O . LYS A 1 114 ? -48.754 34.917 18.438 1.00 54.34 114 LYS A O 1
ATOM 907 N N . LYS A 1 115 ? -48.308 36.879 19.476 1.00 55.06 115 LYS A N 1
ATOM 908 C CA . LYS A 1 115 ? -47.771 36.459 20.773 1.00 55.06 115 LYS A CA 1
ATOM 909 C C . LYS A 1 115 ? -48.751 35.572 21.553 1.00 55.06 115 LYS A C 1
ATOM 911 O O . LYS A 1 115 ? -49.944 35.875 21.568 1.00 55.06 115 LYS A O 1
ATOM 916 N N . ARG A 1 116 ? -48.198 34.640 22.335 1.00 54.06 116 ARG A N 1
ATOM 917 C CA . ARG A 1 116 ? -48.546 34.333 23.744 1.00 54.06 116 ARG A CA 1
ATOM 918 C C . ARG A 1 116 ? -47.533 33.282 24.246 1.00 54.06 116 ARG A C 1
ATOM 920 O O . ARG A 1 116 ? -47.446 32.232 23.634 1.00 54.06 116 ARG A O 1
ATOM 927 N N . THR A 1 117 ? -46.573 33.589 25.132 1.00 59.03 117 THR A N 1
ATOM 928 C CA . THR A 1 117 ? -46.667 33.518 26.618 1.00 59.03 117 THR A CA 1
ATOM 929 C C . THR A 1 117 ? -47.606 32.396 27.070 1.00 59.03 117 THR A C 1
ATOM 931 O O . THR A 1 117 ? -48.788 32.466 26.745 1.00 59.03 117 THR A O 1
ATOM 934 N N . LYS A 1 118 ? -47.178 31.386 27.823 1.00 55.78 118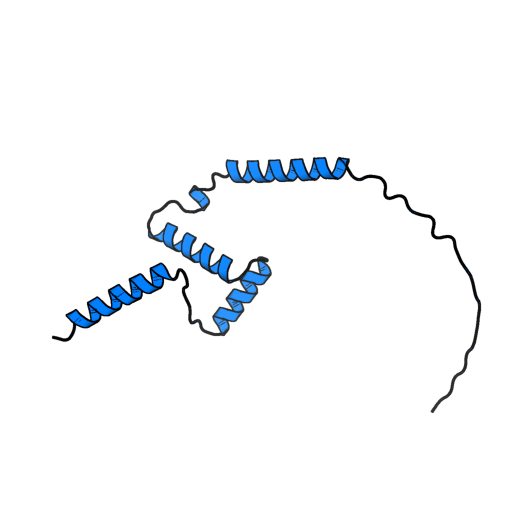 LYS A N 1
ATOM 935 C CA . LYS A 1 118 ? -46.327 31.398 29.017 1.00 55.78 118 LYS A CA 1
ATOM 936 C C . LYS A 1 118 ? -45.788 29.985 29.244 1.00 55.78 118 LYS A C 1
ATOM 938 O O . LYS A 1 118 ? -46.516 29.051 28.844 1.00 55.78 118 LYS A O 1
#

Foldseek 3Di:
DPPPVVVVVVVVVVVVCVVVVDDDDDDPPVVVVVLVVVCVVVVHDSVVVVVLVVQQVVCVVVVHDGVVRVPPVVVVVVVVVVVVVVVVVVVVVPDPDPPDDPDDDDDDDDDDDDDDDD

pLDDT: mean 73.53, std 17.21, range [45.59, 98.06]

Radius of gyration: 30.68 Å; chains: 1; bounding box: 70×73×56 Å

Sequence (118 aa):
MKSKELQGGRAAAKQELIKSEVMTFRLPSDELEKLYALAEKRNVRVTVMVRDWVIERLASESGGPSRKDLASTREIKEIHTRLAAIENELEIGKRPVVRERTKAYGTGQKKMSKKRTK

Secondary structure (DSSP, 8-state):
--HHHHHHHHHHHHHHHHHH--------HHHHHHHHHHHHHTTS-HHHHHHHHHHHHHHHHTTPPPHHHHS-HHHHHHHHHHHHHHHHHHHHT-------------------------